Protein AF-A0A4Q5W8N5-F1 (afdb_monomer_lite)

Radius of gyration: 16.88 Å; chains: 1; bounding box: 37×49×41 Å

Foldseek 3Di:
DKAKEWDAAPQAIKMWMADPQFTPDIGDGDNDSVVRVVVCCVVPPPYYYDDDDPLVVVVVVQVRCLLQLDDGDCVVHRDDCVPPPPVVVVVVVVPPDPPLPDDDPVLARDWDPDPPIVNVSVSNCVSNVHPRPDDQPPDHDDD

Secondary structure (DSSP, 8-state):
--EEEEEEETTEEEEEEEETTEEEEEEEEESSHHHHHHHHHHHSTTPEE-PPPHHHHHHHHHHHHHHTT-----TT--B-GGGS-HHHHHHHHH--S-GGG---TTSS-----STTHHHHHHHHHHHTT--------SS----

Sequence (143 aa):
MSQYHVFETAIGWAGVAWTEKGLIGAYLPESDPEIVRTAFAQKFPGAAEATPPPAIAKVVAQIVALMHGEKVDMSDAPLDWGRVPEFNAKVYEITLVPCHRVTAANGKLGGFTARGGAQTKLKLLAIEGAQAAAQTDLFGDSL

pLDDT: mean 81.07, std 15.99, range [34.66, 98.25]

Structure (mmCIF, N/CA/C/O backbone):
data_AF-A0A4Q5W8N5-F1
#
_entry.id   AF-A0A4Q5W8N5-F1
#
loop_
_atom_site.group_PDB
_atom_site.id
_atom_site.type_symbol
_atom_site.label_atom_id
_atom_site.label_alt_id
_atom_site.label_comp_id
_atom_site.label_asym_id
_atom_site.label_entity_id
_atom_site.label_seq_id
_atom_site.pdbx_PDB_ins_code
_atom_site.Cartn_x
_atom_site.Cartn_y
_atom_site.Cartn_z
_atom_site.occupancy
_atom_site.B_iso_or_equiv
_atom_site.auth_seq_id
_atom_site.auth_comp_id
_atom_site.auth_asym_id
_atom_site.auth_atom_id
_atom_site.pdbx_PDB_model_num
ATOM 1 N N . MET A 1 1 ? 12.037 -7.415 -11.808 1.00 82.25 1 MET A N 1
ATOM 2 C CA . MET A 1 1 ? 11.514 -6.092 -12.237 1.00 82.25 1 MET A CA 1
ATOM 3 C C . MET A 1 1 ? 10.362 -5.704 -11.321 1.00 82.25 1 MET A C 1
ATOM 5 O O . MET A 1 1 ? 9.751 -6.606 -10.759 1.00 82.25 1 MET A O 1
ATOM 9 N N . SER A 1 2 ? 10.095 -4.413 -11.113 1.00 92.94 2 SER A N 1
ATOM 10 C CA . SER A 1 2 ? 8.932 -3.962 -10.331 1.00 92.94 2 SER A CA 1
ATOM 11 C C . SER A 1 2 ? 7.767 -3.579 -11.237 1.00 92.94 2 SER A C 1
ATOM 13 O O . SER A 1 2 ? 7.974 -3.144 -12.366 1.00 92.94 2 SER A O 1
ATOM 15 N N . GLN A 1 3 ? 6.552 -3.725 -10.731 1.00 97.19 3 GLN A N 1
ATOM 16 C CA . GLN A 1 3 ? 5.313 -3.335 -11.399 1.00 97.19 3 GLN A CA 1
ATOM 17 C C . GLN A 1 3 ? 4.439 -2.552 -10.422 1.00 97.19 3 GLN A C 1
ATOM 19 O O . GLN A 1 3 ? 4.664 -2.612 -9.210 1.00 97.19 3 GLN A O 1
ATOM 24 N N . TYR A 1 4 ? 3.467 -1.808 -10.941 1.00 97.81 4 TYR A N 1
ATOM 25 C CA . TYR A 1 4 ? 2.486 -1.106 -10.122 1.00 97.81 4 TYR A CA 1
ATOM 26 C C . TYR A 1 4 ? 1.084 -1.169 -10.726 1.00 97.81 4 TYR A C 1
ATOM 28 O O . TYR A 1 4 ? 0.902 -1.505 -11.894 1.00 97.81 4 TYR A O 1
ATOM 36 N N . HIS A 1 5 ? 0.089 -0.847 -9.908 1.00 98.25 5 HIS A N 1
ATOM 37 C CA . HIS A 1 5 ? -1.305 -0.762 -10.312 1.00 98.25 5 HIS A CA 1
ATOM 38 C C . HIS A 1 5 ? -1.965 0.421 -9.611 1.00 98.25 5 HIS A C 1
ATOM 40 O O . HIS A 1 5 ? -1.821 0.567 -8.393 1.00 98.25 5 HIS A O 1
ATOM 46 N N . VAL A 1 6 ? -2.670 1.250 -10.380 1.00 98.06 6 VAL A N 1
ATOM 47 C CA . VAL A 1 6 ? -3.461 2.383 -9.886 1.00 98.06 6 VAL A CA 1
ATOM 48 C C . VAL A 1 6 ? -4.934 1.993 -9.910 1.00 98.06 6 VAL A C 1
ATOM 50 O O . VAL A 1 6 ? -5.407 1.429 -10.893 1.00 98.06 6 VAL A O 1
ATOM 53 N N . PHE A 1 7 ? -5.653 2.274 -8.828 1.00 97.75 7 PHE A N 1
ATOM 54 C CA . PHE A 1 7 ? -7.047 1.870 -8.651 1.00 97.75 7 PHE A CA 1
ATOM 55 C C . PHE A 1 7 ? -7.833 2.913 -7.856 1.00 97.75 7 PHE A C 1
ATOM 57 O O . PHE A 1 7 ? -7.269 3.703 -7.097 1.00 97.75 7 PHE A O 1
ATOM 64 N N . GLU A 1 8 ? -9.148 2.917 -8.040 1.00 96.94 8 GLU A N 1
ATOM 65 C CA . GLU A 1 8 ? -10.056 3.834 -7.356 1.00 96.94 8 GLU A CA 1
ATOM 66 C C . GLU A 1 8 ? -10.441 3.308 -5.963 1.00 96.94 8 GLU A C 1
ATOM 68 O O . GLU A 1 8 ? -10.542 2.103 -5.731 1.00 96.94 8 GLU A O 1
ATOM 73 N N . THR A 1 9 ? -10.650 4.228 -5.023 1.00 93.81 9 THR A N 1
ATOM 74 C CA . THR A 1 9 ? -11.124 3.976 -3.656 1.00 93.81 9 THR A CA 1
ATOM 75 C C . THR A 1 9 ? -12.201 4.998 -3.285 1.00 93.81 9 THR A C 1
ATOM 77 O O . THR A 1 9 ? -12.359 6.012 -3.965 1.00 93.81 9 THR A O 1
ATOM 80 N N . ALA A 1 10 ? -12.878 4.803 -2.148 1.00 90.19 10 ALA A N 1
ATOM 81 C CA . ALA A 1 10 ? -13.897 5.723 -1.631 1.00 90.19 10 ALA A CA 1
ATOM 82 C C . ALA A 1 10 ? -13.440 7.189 -1.472 1.00 90.19 10 ALA A C 1
ATOM 84 O O . ALA A 1 10 ? -14.273 8.092 -1.422 1.00 90.19 10 ALA A O 1
ATOM 85 N N . ILE A 1 11 ? -12.130 7.429 -1.350 1.00 87.38 11 ILE A N 1
ATOM 86 C CA . ILE A 1 11 ? -11.558 8.757 -1.091 1.00 87.38 11 ILE A CA 1
ATOM 87 C C . ILE A 1 11 ? -10.561 9.222 -2.165 1.00 87.38 11 ILE A C 1
ATOM 89 O O . ILE A 1 11 ? -9.808 10.167 -1.920 1.00 87.38 11 ILE A O 1
ATOM 93 N N . GLY A 1 12 ? -10.556 8.585 -3.341 1.00 93.00 12 GLY A N 1
ATOM 94 C CA . GLY A 1 12 ? -9.705 8.946 -4.481 1.00 93.00 12 GLY A CA 1
ATOM 95 C C . GLY A 1 12 ? -8.896 7.775 -5.040 1.00 93.00 12 GLY A C 1
ATOM 96 O O . GLY A 1 12 ? -9.157 6.612 -4.736 1.00 93.00 12 GLY A O 1
ATOM 97 N N . TRP A 1 13 ? -7.888 8.084 -5.846 1.00 96.69 13 TRP A N 1
ATOM 98 C CA . TRP A 1 13 ? -7.058 7.122 -6.569 1.00 96.69 13 TRP A CA 1
ATOM 99 C C . TRP A 1 13 ? -5.830 6.725 -5.765 1.00 96.69 13 TRP A C 1
ATOM 101 O O . TRP A 1 13 ? -4.984 7.565 -5.472 1.00 96.69 13 TRP A O 1
ATOM 111 N N . ALA A 1 14 ? -5.720 5.446 -5.430 1.00 96.06 14 ALA A N 1
ATOM 112 C CA . ALA A 1 14 ? -4.571 4.866 -4.748 1.00 96.06 14 ALA A CA 1
ATOM 113 C C . ALA A 1 14 ? -3.731 4.035 -5.722 1.00 96.06 14 ALA A C 1
ATOM 115 O O . ALA A 1 14 ? -4.087 3.828 -6.883 1.00 96.06 14 ALA A O 1
ATOM 116 N N . GLY A 1 15 ? -2.613 3.503 -5.238 1.00 97.00 15 GLY A N 1
ATOM 117 C CA . GLY A 1 15 ? -1.921 2.459 -5.977 1.00 97.00 15 GLY A CA 1
ATOM 118 C C . GLY A 1 15 ? -1.008 1.609 -5.117 1.00 97.00 15 GLY A C 1
ATOM 119 O O . GLY A 1 15 ? -0.677 1.957 -3.983 1.00 97.00 15 GLY A O 1
ATOM 120 N N . VAL A 1 16 ? -0.586 0.481 -5.673 1.00 97.38 16 VAL A N 1
ATOM 121 C CA . VAL A 1 16 ? 0.377 -0.438 -5.055 1.00 97.38 16 VAL A CA 1
ATOM 122 C C . VAL A 1 16 ? 1.475 -0.793 -6.045 1.00 97.38 16 VAL A C 1
ATOM 124 O O . VAL A 1 16 ? 1.221 -0.886 -7.242 1.00 97.38 16 VAL A O 1
ATOM 127 N N . ALA A 1 17 ? 2.685 -1.018 -5.540 1.00 96.25 17 ALA A N 1
ATOM 128 C CA . ALA A 1 17 ? 3.815 -1.530 -6.305 1.00 96.25 17 ALA A CA 1
ATOM 129 C C . ALA A 1 17 ? 4.347 -2.825 -5.694 1.00 96.25 17 ALA A C 1
ATOM 131 O O . ALA A 1 17 ? 4.405 -2.972 -4.469 1.00 96.25 17 ALA A O 1
ATOM 132 N N . TRP A 1 18 ? 4.783 -3.743 -6.552 1.00 96.25 18 TRP A N 1
ATOM 133 C CA . TRP A 1 18 ? 5.293 -5.056 -6.168 1.00 96.25 18 TRP A CA 1
ATOM 134 C C . TRP A 1 18 ? 6.504 -5.483 -7.005 1.00 96.25 18 TRP A C 1
ATOM 136 O O . TRP A 1 18 ? 6.795 -4.938 -8.073 1.00 96.25 18 TRP A O 1
ATOM 146 N N . THR A 1 19 ? 7.214 -6.481 -6.492 1.00 94.12 19 THR A N 1
ATOM 147 C CA . THR A 1 19 ? 8.157 -7.338 -7.218 1.00 94.12 19 THR A CA 1
ATOM 148 C C . THR A 1 19 ? 7.604 -8.764 -7.240 1.00 94.12 19 THR A C 1
ATOM 150 O O . THR A 1 19 ? 6.530 -9.040 -6.708 1.00 94.12 19 THR A O 1
ATOM 153 N N . GLU A 1 20 ? 8.360 -9.706 -7.799 1.00 92.06 20 GLU A N 1
ATOM 154 C CA . GLU A 1 20 ? 8.051 -11.140 -7.712 1.00 92.06 20 GLU A CA 1
ATOM 155 C C . GLU A 1 20 ? 7.967 -11.661 -6.265 1.00 92.06 20 GLU A C 1
ATOM 157 O O . GLU A 1 20 ? 7.330 -12.682 -6.024 1.00 92.06 20 GLU A O 1
ATOM 162 N N . LYS A 1 21 ? 8.584 -10.966 -5.297 1.00 90.19 21 LYS A N 1
ATOM 163 C CA . LYS A 1 21 ? 8.604 -11.368 -3.883 1.00 90.19 21 LYS A CA 1
ATOM 164 C C . LYS A 1 21 ? 7.439 -10.802 -3.066 1.00 90.19 21 LYS A C 1
ATOM 166 O O . LYS A 1 21 ? 7.165 -11.324 -1.992 1.00 90.19 21 LYS A O 1
ATOM 171 N N . GLY A 1 22 ? 6.767 -9.753 -3.546 1.00 92.88 22 GLY A N 1
ATOM 172 C CA . GLY A 1 22 ? 5.671 -9.104 -2.823 1.00 92.88 22 GLY A CA 1
ATOM 173 C C . GLY A 1 22 ? 5.625 -7.588 -2.994 1.00 92.88 22 GLY A C 1
ATOM 174 O O . GLY A 1 22 ? 6.314 -7.005 -3.833 1.00 92.88 22 GLY A O 1
ATOM 175 N N . LEU A 1 23 ? 4.781 -6.944 -2.190 1.00 93.38 23 LEU A N 1
ATOM 176 C CA . LEU A 1 23 ? 4.613 -5.497 -2.126 1.00 93.38 23 LEU A CA 1
ATOM 177 C C . LEU A 1 23 ? 5.898 -4.812 -1.673 1.00 93.38 23 LEU A C 1
ATOM 179 O O . LEU A 1 23 ? 6.516 -5.186 -0.681 1.00 93.38 23 LEU A O 1
ATOM 183 N N . ILE A 1 24 ? 6.234 -3.740 -2.376 1.00 91.69 24 ILE A N 1
ATOM 184 C CA . ILE A 1 24 ? 7.350 -2.841 -2.057 1.00 91.69 24 ILE A CA 1
ATOM 185 C C . ILE A 1 24 ? 6.872 -1.422 -1.743 1.00 91.69 24 ILE A C 1
ATOM 187 O O . ILE A 1 24 ? 7.665 -0.566 -1.349 1.00 91.69 24 ILE A O 1
ATOM 191 N N . GLY A 1 25 ? 5.583 -1.141 -1.937 1.00 89.06 25 GLY A N 1
ATOM 192 C CA . GLY A 1 25 ? 5.000 0.136 -1.569 1.00 89.06 25 GLY A CA 1
ATOM 193 C C . GLY A 1 25 ? 3.516 0.234 -1.878 1.00 89.06 25 GLY A C 1
ATOM 194 O O . GLY A 1 25 ? 3.002 -0.421 -2.780 1.00 89.06 25 GLY A O 1
ATOM 195 N N . ALA A 1 26 ? 2.857 1.119 -1.142 1.00 92.38 26 ALA A N 1
ATOM 196 C CA . ALA A 1 26 ? 1.529 1.624 -1.441 1.00 92.38 26 ALA A CA 1
ATOM 197 C C . ALA A 1 26 ? 1.593 3.150 -1.574 1.00 92.38 26 ALA A C 1
ATOM 199 O O . ALA A 1 26 ? 2.518 3.796 -1.064 1.00 92.38 26 ALA A O 1
ATOM 200 N N . TYR A 1 27 ? 0.615 3.710 -2.270 1.00 91.88 27 TYR A N 1
ATOM 201 C CA . TYR A 1 27 ? 0.436 5.137 -2.456 1.00 91.88 27 TYR A CA 1
ATOM 202 C C . TYR A 1 27 ? -0.964 5.535 -2.003 1.00 91.88 27 TYR A C 1
ATOM 204 O O . TYR A 1 27 ? -1.938 4.856 -2.336 1.00 91.88 27 TYR A O 1
ATOM 212 N N . LEU A 1 28 ? -1.044 6.601 -1.205 1.00 88.56 28 LEU A N 1
ATOM 213 C CA . LEU A 1 28 ? -2.305 7.063 -0.634 1.00 88.56 28 LEU A CA 1
ATOM 214 C C . LEU A 1 28 ? -3.221 7.662 -1.711 1.00 88.56 28 LEU A C 1
ATOM 216 O O . LEU A 1 28 ? -2.713 8.169 -2.710 1.00 88.56 28 LEU A O 1
ATOM 220 N N . PRO A 1 29 ? -4.548 7.632 -1.491 1.00 90.81 29 PRO A N 1
ATOM 221 C CA . PRO A 1 29 ? -5.519 8.227 -2.395 1.00 90.81 29 PRO A CA 1
ATOM 222 C C . PRO A 1 29 ? -5.235 9.697 -2.733 1.00 90.81 29 PRO A C 1
ATOM 224 O O . PRO A 1 29 ? -5.091 10.529 -1.837 1.00 90.81 29 PRO A O 1
ATOM 227 N N . GLU A 1 30 ? -5.216 10.015 -4.025 1.00 92.19 30 GLU A N 1
ATOM 228 C CA . GLU A 1 30 ? -5.160 11.372 -4.577 1.00 92.19 30 GLU A CA 1
ATOM 229 C C . GLU A 1 30 ? -6.417 11.662 -5.408 1.00 92.19 30 GLU A C 1
ATOM 231 O O . GLU A 1 30 ? -7.129 10.756 -5.838 1.00 92.19 30 GLU A O 1
ATOM 236 N N . SER A 1 31 ? -6.699 12.936 -5.678 1.00 90.75 31 SER A N 1
ATOM 237 C CA . SER A 1 31 ? -7.848 13.321 -6.512 1.00 90.75 31 SER A CA 1
ATOM 238 C C . SER A 1 31 ? -7.690 12.953 -7.991 1.00 90.75 31 SER A C 1
ATOM 240 O O . SER A 1 31 ? -8.685 12.894 -8.706 1.00 90.75 31 SER A O 1
ATOM 242 N N . ASP A 1 32 ? -6.456 12.736 -8.451 1.00 93.25 32 ASP A N 1
ATOM 243 C CA . ASP A 1 32 ? -6.109 12.485 -9.851 1.00 93.25 32 ASP A CA 1
ATOM 244 C C . ASP A 1 32 ? -5.160 11.272 -9.945 1.00 93.25 32 ASP A C 1
ATOM 246 O O . ASP A 1 32 ? -4.110 11.268 -9.285 1.00 93.25 32 ASP A O 1
ATOM 250 N N . PRO A 1 33 ? -5.492 10.239 -10.743 1.00 96.00 33 PRO A N 1
ATOM 251 C CA . PRO A 1 33 ? -4.658 9.050 -10.874 1.00 96.00 33 PRO A CA 1
ATOM 252 C C . PRO A 1 33 ? -3.292 9.324 -11.523 1.00 96.00 33 PRO A C 1
ATOM 254 O O . PRO A 1 33 ? -2.345 8.576 -11.270 1.00 96.00 33 PRO A O 1
ATOM 257 N N . GLU A 1 34 ? -3.126 10.404 -12.291 1.00 96.50 34 GLU A N 1
ATOM 258 C CA . GLU A 1 34 ? -1.827 10.770 -12.874 1.00 96.50 34 GLU A CA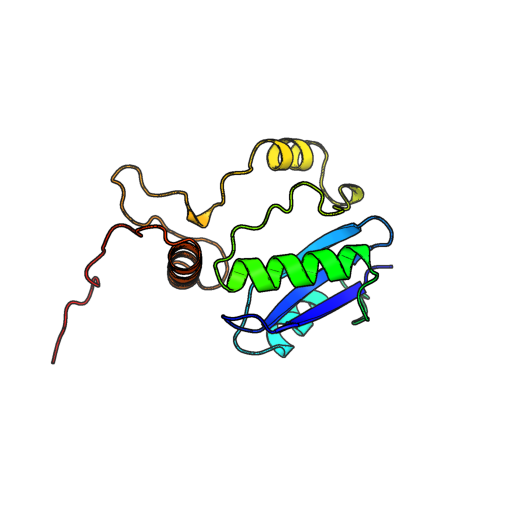 1
ATOM 259 C C . GLU A 1 34 ? -0.811 11.206 -11.815 1.00 96.50 34 GLU A C 1
ATOM 261 O O . GLU A 1 34 ? 0.396 10.980 -11.967 1.00 96.50 34 GLU A O 1
ATOM 266 N N . ILE A 1 35 ? -1.280 11.753 -10.688 1.00 94.69 35 ILE A N 1
ATOM 267 C CA . ILE A 1 35 ? -0.420 12.062 -9.538 1.00 94.69 35 ILE A CA 1
ATOM 268 C C . ILE A 1 35 ? 0.188 10.767 -8.991 1.00 94.69 35 ILE A C 1
ATOM 270 O O . ILE A 1 35 ? 1.384 10.714 -8.688 1.00 94.69 35 ILE A O 1
ATOM 274 N N . VAL A 1 36 ? -0.624 9.713 -8.909 1.00 94.75 36 VAL A N 1
ATOM 275 C CA . VAL A 1 36 ? -0.211 8.393 -8.431 1.00 94.75 36 VAL A CA 1
ATOM 276 C C . VAL A 1 36 ? 0.796 7.768 -9.398 1.00 94.75 36 VAL A C 1
ATOM 278 O O . VAL A 1 36 ? 1.873 7.347 -8.969 1.00 94.75 36 VAL A O 1
ATOM 281 N N . ARG A 1 37 ? 0.502 7.772 -10.707 1.00 95.69 37 ARG A N 1
ATOM 282 C CA . ARG A 1 37 ? 1.419 7.263 -11.748 1.00 95.69 37 ARG A CA 1
ATOM 283 C C . ARG A 1 37 ? 2.764 7.973 -11.723 1.00 95.69 37 ARG A C 1
ATOM 285 O O . ARG A 1 37 ? 3.808 7.321 -11.688 1.00 95.69 37 ARG A O 1
ATOM 292 N N . THR A 1 38 ? 2.743 9.303 -11.666 1.00 93.94 38 THR A N 1
ATOM 293 C CA . THR A 1 38 ? 3.954 10.129 -11.590 1.00 93.94 38 THR A CA 1
ATOM 294 C C . THR A 1 38 ? 4.784 9.773 -10.358 1.00 93.94 38 THR A C 1
ATOM 296 O O . THR A 1 38 ? 6.000 9.601 -10.455 1.00 93.94 38 THR A O 1
ATOM 299 N N . ALA A 1 39 ? 4.141 9.599 -9.201 1.00 91.38 39 ALA A N 1
ATOM 300 C CA . ALA A 1 39 ? 4.836 9.228 -7.978 1.00 91.38 39 ALA A CA 1
ATOM 301 C C . ALA A 1 39 ? 5.471 7.829 -8.059 1.00 91.38 39 ALA A C 1
ATOM 303 O O . ALA A 1 39 ? 6.600 7.647 -7.594 1.00 91.38 39 ALA A O 1
ATOM 304 N N . PHE A 1 40 ? 4.799 6.848 -8.673 1.00 93.25 40 PHE A N 1
ATOM 305 C CA . PHE A 1 40 ? 5.382 5.520 -8.897 1.00 93.25 40 PHE A CA 1
ATOM 306 C C . PHE A 1 40 ? 6.555 5.563 -9.876 1.00 93.25 40 PHE A C 1
ATOM 308 O O . PHE A 1 40 ? 7.587 4.960 -9.585 1.00 93.25 40 PHE A O 1
ATOM 315 N N . ALA A 1 41 ? 6.451 6.321 -10.970 1.00 90.62 41 ALA A N 1
ATOM 316 C CA . ALA A 1 41 ? 7.546 6.496 -11.924 1.00 90.62 41 ALA A CA 1
ATOM 317 C C . ALA A 1 41 ? 8.792 7.125 -11.271 1.00 90.62 41 ALA A C 1
ATOM 319 O O . ALA A 1 41 ? 9.915 6.695 -11.535 1.00 90.62 41 ALA A O 1
ATOM 320 N N . GLN A 1 42 ? 8.600 8.101 -10.377 1.00 89.75 42 GLN A N 1
ATOM 321 C CA . GLN A 1 42 ? 9.687 8.735 -9.624 1.00 89.75 42 GLN A CA 1
ATOM 322 C C . GLN A 1 42 ? 10.295 7.801 -8.567 1.00 89.75 42 GLN A C 1
ATOM 324 O O . GLN A 1 42 ? 11.515 7.720 -8.436 1.00 89.75 42 GLN A O 1
ATOM 329 N N . LYS A 1 43 ? 9.456 7.101 -7.794 1.00 88.00 43 LYS A N 1
ATOM 330 C CA . LYS A 1 43 ? 9.894 6.278 -6.653 1.00 88.00 43 LYS A CA 1
ATOM 331 C C . LYS A 1 43 ? 10.443 4.913 -7.074 1.00 88.00 43 LYS A C 1
ATOM 333 O O . LYS A 1 43 ? 11.293 4.351 -6.382 1.00 88.00 43 LYS A O 1
ATOM 338 N N . PHE A 1 44 ? 9.978 4.385 -8.203 1.00 89.25 44 PHE A N 1
ATOM 339 C CA . PHE A 1 44 ? 10.393 3.099 -8.753 1.00 89.25 44 PHE A CA 1
ATOM 340 C C . PHE A 1 44 ? 10.711 3.230 -10.251 1.00 89.25 44 PHE A C 1
ATOM 342 O O . PHE A 1 44 ? 9.930 2.781 -11.093 1.00 89.25 44 PHE A O 1
ATOM 349 N N . PRO A 1 45 ? 11.868 3.822 -10.603 1.00 88.69 45 PRO A N 1
ATOM 350 C CA . PRO A 1 45 ? 12.278 3.967 -11.995 1.00 88.69 45 PRO A CA 1
ATOM 351 C C . PRO A 1 45 ? 12.270 2.623 -12.736 1.00 88.69 45 PRO A C 1
ATOM 353 O O . PRO A 1 45 ? 12.822 1.634 -12.252 1.00 88.69 45 PRO A O 1
ATOM 356 N N . GLY A 1 46 ? 11.629 2.586 -13.906 1.00 88.88 46 GLY A N 1
ATOM 357 C CA . GLY A 1 46 ? 11.490 1.375 -14.723 1.00 88.88 46 GLY A CA 1
ATOM 358 C C . GLY A 1 46 ? 10.368 0.422 -14.293 1.00 88.88 46 GLY A C 1
ATOM 359 O O . GLY A 1 46 ? 10.229 -0.642 -14.893 1.00 88.88 46 GLY A O 1
ATOM 360 N N . ALA A 1 47 ? 9.565 0.772 -13.282 1.00 92.69 47 ALA A N 1
ATOM 361 C CA . ALA A 1 47 ? 8.346 0.032 -12.986 1.00 92.69 47 ALA A CA 1
ATOM 362 C C . ALA A 1 47 ? 7.282 0.266 -14.068 1.00 92.69 47 ALA A C 1
ATOM 364 O O . ALA A 1 47 ? 7.060 1.402 -14.486 1.00 92.69 47 ALA A O 1
ATOM 365 N N . ALA A 1 48 ? 6.608 -0.803 -14.491 1.00 95.06 48 ALA A N 1
ATOM 366 C CA . ALA A 1 48 ? 5.519 -0.735 -15.465 1.00 95.06 48 ALA A CA 1
ATOM 367 C C . ALA A 1 48 ? 4.154 -0.872 -14.779 1.00 95.06 48 ALA A C 1
ATOM 369 O O . ALA A 1 48 ? 4.014 -1.648 -13.830 1.00 95.06 48 ALA A O 1
ATOM 370 N N . GLU A 1 49 ? 3.150 -0.149 -15.280 1.00 96.88 49 GLU A N 1
ATOM 371 C CA . GLU A 1 49 ? 1.761 -0.383 -14.883 1.00 96.88 49 GLU A CA 1
ATOM 372 C C . GLU A 1 49 ? 1.312 -1.741 -15.434 1.00 96.88 49 GLU A C 1
ATOM 374 O O . GLU A 1 49 ? 1.533 -2.048 -16.608 1.00 96.88 49 GLU A O 1
ATOM 379 N N . ALA A 1 50 ? 0.728 -2.580 -14.583 1.00 97.25 50 ALA A N 1
ATOM 380 C CA . ALA A 1 50 ? 0.318 -3.930 -14.945 1.00 97.25 50 ALA A CA 1
ATOM 381 C C . ALA A 1 50 ? -0.920 -4.373 -14.157 1.00 97.25 50 ALA A C 1
ATOM 383 O O . ALA A 1 50 ? -1.294 -3.783 -13.141 1.00 97.25 50 ALA A O 1
ATOM 384 N N . THR A 1 51 ? -1.554 -5.450 -14.620 1.00 97.25 51 THR A N 1
ATOM 385 C CA . THR A 1 51 ? -2.598 -6.137 -13.855 1.00 97.25 51 THR A CA 1
ATOM 386 C C . THR A 1 51 ? -1.963 -6.870 -12.668 1.00 97.25 51 THR A C 1
ATOM 388 O O . THR A 1 51 ? -1.007 -7.626 -12.871 1.00 97.25 51 THR A O 1
ATOM 391 N N . PRO A 1 52 ? -2.468 -6.682 -11.436 1.00 97.12 52 PRO A N 1
ATOM 392 C CA . PRO A 1 52 ? -1.886 -7.314 -10.264 1.00 97.12 52 PRO A CA 1
ATOM 393 C C . PRO A 1 52 ? -2.103 -8.838 -10.285 1.00 97.12 52 PRO A C 1
ATOM 395 O O . PRO A 1 52 ? -3.202 -9.298 -10.609 1.00 97.12 52 PRO A O 1
ATOM 398 N N . PRO A 1 53 ? -1.099 -9.646 -9.896 1.00 97.00 53 PRO A N 1
ATOM 399 C CA . PRO A 1 53 ? -1.286 -11.083 -9.705 1.00 97.00 53 PRO A CA 1
ATOM 400 C C . PRO A 1 53 ? -2.243 -11.360 -8.528 1.00 97.00 53 PRO A C 1
ATOM 402 O O . PRO A 1 53 ? -2.423 -10.485 -7.677 1.00 97.00 53 PRO A O 1
ATOM 405 N N . PRO A 1 54 ? -2.818 -12.575 -8.404 1.00 96.69 54 PRO A N 1
ATOM 406 C CA . PRO A 1 54 ? -3.904 -12.858 -7.456 1.00 96.69 54 PRO A CA 1
ATOM 407 C C . PRO A 1 54 ? -3.635 -12.435 -6.004 1.00 96.69 54 PRO A C 1
ATOM 409 O O . PRO A 1 54 ? -4.511 -11.871 -5.350 1.00 96.69 54 PRO A O 1
ATOM 412 N N . ALA A 1 55 ? -2.411 -12.643 -5.508 1.00 95.25 55 ALA A N 1
ATOM 413 C CA . ALA A 1 55 ? -2.032 -12.249 -4.152 1.00 95.25 55 ALA A CA 1
ATOM 414 C C . ALA A 1 55 ? -2.054 -10.721 -3.947 1.00 95.25 55 ALA A C 1
ATOM 416 O O . ALA A 1 55 ? -2.494 -10.244 -2.906 1.00 95.25 55 ALA A O 1
ATOM 417 N N . ILE A 1 56 ? -1.636 -9.949 -4.954 1.00 97.00 56 ILE A N 1
ATOM 418 C CA . ILE A 1 56 ? -1.653 -8.481 -4.915 1.00 97.00 56 ILE A CA 1
ATOM 419 C C . ILE A 1 56 ? -3.068 -7.953 -5.165 1.00 97.00 56 ILE A C 1
ATOM 421 O O . ILE A 1 56 ? -3.490 -7.009 -4.505 1.00 97.00 56 ILE A O 1
ATOM 425 N N . ALA A 1 57 ? -3.835 -8.592 -6.051 1.00 97.44 57 ALA A N 1
ATOM 426 C CA . ALA A 1 57 ? -5.234 -8.249 -6.290 1.00 97.44 57 ALA A CA 1
ATOM 427 C C . ALA A 1 57 ? -6.078 -8.385 -5.008 1.00 97.44 57 ALA A C 1
ATOM 429 O O . ALA A 1 57 ? -6.909 -7.523 -4.726 1.00 97.44 57 ALA A O 1
ATOM 430 N N . LYS A 1 58 ? -5.807 -9.409 -4.182 1.00 96.81 58 LYS A N 1
ATOM 431 C CA . LYS A 1 58 ? -6.409 -9.547 -2.846 1.00 96.81 58 LYS A CA 1
ATOM 432 C C . LYS A 1 58 ? -6.101 -8.335 -1.961 1.00 96.81 58 LYS A C 1
ATOM 434 O O . LYS A 1 58 ? -7.017 -7.800 -1.345 1.00 96.81 58 LYS A O 1
ATOM 439 N N . VAL A 1 59 ? -4.848 -7.875 -1.930 1.00 96.38 59 VAL A N 1
ATOM 440 C CA . VAL A 1 59 ? -4.456 -6.684 -1.154 1.00 96.38 59 VAL A CA 1
ATOM 441 C C . VAL A 1 59 ? -5.161 -5.431 -1.674 1.00 96.38 59 VAL A C 1
ATOM 443 O O . VAL A 1 59 ? -5.665 -4.651 -0.876 1.00 96.38 59 VAL A O 1
ATOM 446 N N . VAL A 1 60 ? -5.261 -5.248 -2.993 1.00 97.12 60 VAL A N 1
ATOM 447 C CA . VAL A 1 60 ? -6.009 -4.123 -3.581 1.00 97.12 60 VAL A CA 1
ATOM 448 C C . VAL A 1 60 ? -7.462 -4.130 -3.101 1.00 97.12 60 VAL A C 1
ATOM 450 O O . VAL A 1 60 ? -7.937 -3.117 -2.595 1.00 97.12 60 VAL A O 1
ATOM 453 N N . ALA A 1 61 ? -8.142 -5.277 -3.171 1.00 96.50 61 ALA A N 1
ATOM 454 C CA . ALA A 1 61 ? -9.515 -5.410 -2.682 1.00 96.50 61 ALA A CA 1
ATOM 455 C C . ALA A 1 61 ? -9.634 -5.101 -1.178 1.00 96.50 61 ALA A C 1
ATOM 457 O O . ALA A 1 61 ? -10.553 -4.401 -0.759 1.00 96.50 61 ALA A O 1
ATOM 458 N N . GLN A 1 62 ? -8.676 -5.565 -0.372 1.00 95.25 62 GLN A N 1
ATOM 459 C CA . GLN A 1 62 ? -8.605 -5.280 1.063 1.00 95.25 62 GLN A CA 1
ATOM 460 C C . GLN A 1 62 ? -8.397 -3.788 1.361 1.00 95.25 62 GLN A C 1
ATOM 462 O O . GLN A 1 62 ? -9.046 -3.256 2.257 1.00 95.25 62 GLN A O 1
ATOM 467 N N . ILE A 1 63 ? -7.545 -3.097 0.597 1.00 94.31 63 ILE A N 1
ATOM 468 C CA . ILE A 1 63 ? -7.341 -1.645 0.720 1.00 94.31 63 ILE A CA 1
ATOM 469 C C . ILE A 1 63 ? -8.625 -0.900 0.360 1.00 94.31 63 ILE A C 1
ATOM 471 O O . ILE A 1 63 ? -9.010 0.017 1.078 1.00 94.31 63 ILE A O 1
ATOM 475 N N . VAL A 1 64 ? -9.301 -1.285 -0.724 1.00 95.31 64 VAL A N 1
ATOM 476 C CA . VAL A 1 64 ? -10.571 -0.663 -1.124 1.00 95.31 64 VAL A CA 1
ATOM 477 C C . VAL A 1 64 ? -11.615 -0.818 -0.015 1.00 95.31 64 VAL A C 1
ATOM 479 O O . VAL A 1 64 ? -12.176 0.185 0.419 1.00 95.31 64 VAL A O 1
ATOM 482 N N . ALA A 1 65 ? -11.810 -2.033 0.505 1.00 92.88 65 ALA A N 1
ATOM 483 C CA . ALA A 1 65 ? -12.720 -2.301 1.622 1.00 92.88 65 ALA A CA 1
ATOM 484 C C . ALA A 1 65 ? -12.358 -1.481 2.876 1.00 92.88 65 ALA A C 1
ATOM 486 O O . ALA A 1 65 ? -13.219 -0.836 3.475 1.00 92.88 65 ALA A O 1
ATOM 487 N N . LEU A 1 66 ? -11.068 -1.413 3.226 1.00 90.12 66 LEU A N 1
ATOM 488 C CA . LEU A 1 66 ? -10.582 -0.590 4.335 1.00 90.12 66 LEU A CA 1
ATOM 489 C C . LEU A 1 66 ? -10.925 0.895 4.142 1.00 90.12 66 LEU A C 1
ATOM 491 O O . LEU A 1 66 ? -11.364 1.549 5.084 1.00 90.12 66 LEU A O 1
ATOM 495 N N . MET A 1 67 ? -10.769 1.433 2.929 1.00 89.12 67 MET A N 1
ATOM 496 C CA . MET A 1 67 ? -11.096 2.834 2.623 1.00 89.12 67 MET A CA 1
ATOM 497 C C . MET A 1 67 ? -12.604 3.119 2.658 1.00 89.12 67 MET A C 1
ATOM 499 O O . MET A 1 67 ? -12.997 4.271 2.830 1.00 89.12 67 MET A O 1
ATOM 503 N N . HIS A 1 68 ? -13.446 2.088 2.556 1.00 88.44 68 HIS A N 1
ATOM 504 C CA . HIS A 1 68 ? -14.886 2.168 2.816 1.00 88.44 68 HIS A CA 1
ATOM 505 C C . HIS A 1 68 ? -15.250 2.060 4.309 1.00 88.44 68 HIS A C 1
ATOM 507 O O . HIS A 1 68 ? -16.427 2.142 4.657 1.00 88.44 68 HIS A O 1
ATOM 513 N N . GLY A 1 69 ? -14.262 1.924 5.200 1.00 85.31 69 GLY A N 1
ATOM 514 C CA . GLY A 1 69 ? -14.460 1.819 6.648 1.00 85.31 69 GLY A CA 1
ATOM 515 C C . GLY A 1 69 ? -14.661 0.388 7.145 1.00 85.31 69 GLY A C 1
ATOM 516 O O . GLY A 1 69 ? -14.998 0.179 8.313 1.00 85.31 69 GLY A O 1
ATOM 517 N N . GLU A 1 70 ? -14.455 -0.616 6.291 1.00 89.75 70 GLU A N 1
ATOM 518 C CA . GLU A 1 70 ? -14.519 -2.009 6.718 1.00 89.75 70 GLU A CA 1
ATOM 519 C C . GLU A 1 70 ? -13.317 -2.374 7.598 1.00 89.75 70 GLU A C 1
ATOM 521 O O . GLU A 1 70 ? -12.187 -1.923 7.397 1.00 89.75 70 GLU A O 1
ATOM 526 N N . LYS A 1 71 ? -13.551 -3.243 8.586 1.00 86.06 71 LYS A N 1
ATOM 527 C CA . LYS A 1 71 ? -12.475 -3.801 9.410 1.00 86.06 71 LYS A CA 1
ATOM 528 C C . LYS A 1 71 ? -11.807 -4.936 8.649 1.00 86.06 71 LYS A C 1
ATOM 530 O O . LYS A 1 71 ? -12.345 -6.039 8.588 1.00 86.06 71 LYS A O 1
ATOM 535 N N . VAL A 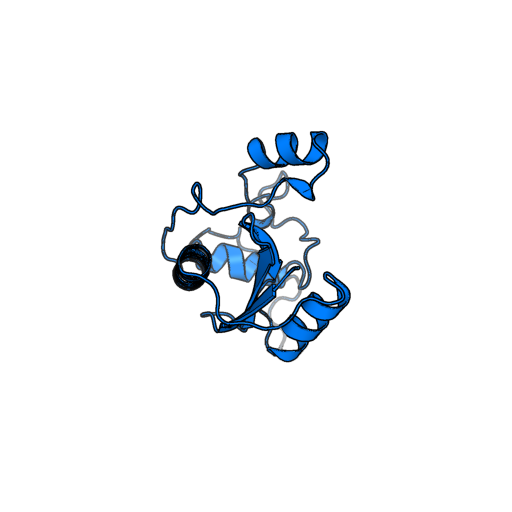1 72 ? -10.631 -4.661 8.102 1.00 88.00 72 VAL A N 1
ATOM 536 C CA . VAL A 1 72 ? -9.862 -5.620 7.309 1.00 88.00 72 VAL A CA 1
ATOM 537 C C . VAL A 1 72 ? -8.563 -5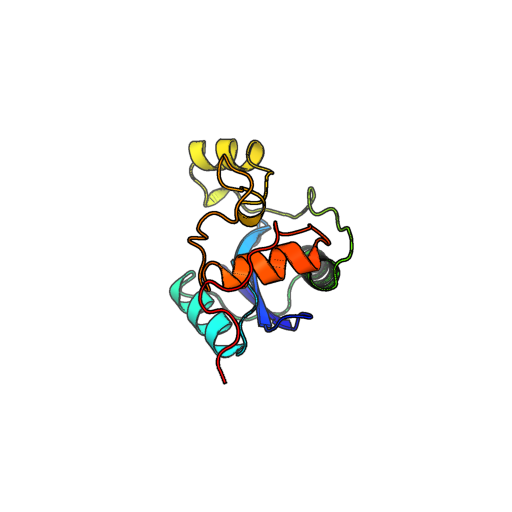.972 8.025 1.00 88.00 72 VAL A C 1
ATOM 539 O O . VAL A 1 72 ? -7.831 -5.085 8.461 1.00 88.00 72 VAL A O 1
ATOM 542 N N . ASP A 1 73 ? -8.269 -7.267 8.124 1.00 86.19 73 ASP A N 1
ATOM 543 C CA . ASP A 1 73 ? -6.954 -7.759 8.533 1.00 86.19 73 ASP A CA 1
ATOM 544 C C . ASP A 1 73 ? -6.066 -7.955 7.294 1.00 86.19 73 ASP A C 1
ATOM 546 O O . ASP A 1 73 ? -6.448 -8.619 6.325 1.00 86.19 73 ASP A O 1
ATOM 550 N N . MET A 1 74 ? -4.884 -7.342 7.323 1.00 87.12 74 MET A N 1
ATOM 551 C CA . MET A 1 74 ? -3.875 -7.391 6.262 1.00 87.12 74 MET A CA 1
ATOM 552 C C . MET A 1 74 ? -2.523 -7.909 6.776 1.00 87.12 74 MET A C 1
ATOM 554 O O . MET A 1 74 ? -1.505 -7.706 6.118 1.00 87.12 74 MET A O 1
ATOM 558 N N . SER A 1 75 ? -2.497 -8.572 7.937 1.00 84.38 75 SER A N 1
ATOM 559 C CA . SER A 1 75 ? -1.281 -9.149 8.530 1.00 84.38 75 SER A CA 1
ATOM 560 C C . SER A 1 75 ? -0.569 -10.152 7.609 1.00 84.38 75 SER A C 1
ATOM 562 O O . SER A 1 75 ? 0.658 -10.211 7.608 1.00 84.38 75 SER A O 1
ATOM 564 N N . ASP A 1 76 ? -1.319 -10.848 6.751 1.00 85.94 76 ASP A N 1
ATOM 565 C CA . ASP A 1 76 ? -0.799 -11.809 5.766 1.00 85.94 76 ASP A CA 1
ATOM 566 C C . ASP A 1 76 ? -0.436 -11.185 4.402 1.00 85.94 76 ASP A C 1
ATOM 568 O O . ASP A 1 76 ? -0.223 -11.905 3.418 1.00 85.94 76 ASP A O 1
ATOM 572 N N . ALA A 1 77 ? -0.424 -9.853 4.274 1.00 89.56 77 ALA A N 1
ATOM 573 C CA . ALA A 1 77 ? -0.070 -9.216 3.010 1.00 89.56 77 ALA A CA 1
ATOM 574 C C . ALA A 1 77 ? 1.374 -9.592 2.609 1.00 89.56 77 ALA A C 1
ATOM 576 O O . ALA A 1 77 ? 2.291 -9.467 3.423 1.00 89.56 77 ALA A O 1
ATOM 577 N N . PRO A 1 78 ? 1.621 -10.030 1.359 1.00 91.62 78 PRO A N 1
ATOM 578 C CA . PRO A 1 78 ? 2.959 -10.419 0.933 1.00 91.62 78 PRO A CA 1
ATOM 579 C C . PRO A 1 78 ? 3.837 -9.171 0.809 1.00 91.62 78 PRO A C 1
ATOM 581 O O . PRO A 1 78 ? 3.671 -8.398 -0.133 1.00 91.62 78 PRO A O 1
ATOM 584 N N . LEU A 1 79 ? 4.762 -8.967 1.747 1.00 90.06 79 LEU A N 1
ATOM 585 C CA . LEU A 1 79 ? 5.706 -7.845 1.753 1.00 90.06 79 LEU A CA 1
ATOM 586 C C . LEU A 1 79 ? 7.100 -8.305 1.300 1.00 90.06 79 LEU A C 1
ATOM 588 O O . LEU A 1 79 ? 7.630 -9.299 1.793 1.00 90.06 79 LEU A O 1
ATOM 592 N N . ASP A 1 80 ? 7.717 -7.564 0.378 1.00 89.31 80 ASP A N 1
ATOM 593 C CA . ASP A 1 80 ? 9.113 -7.772 -0.020 1.00 89.31 80 ASP A CA 1
ATOM 594 C C . ASP A 1 80 ? 10.047 -6.957 0.887 1.00 89.31 80 ASP A C 1
ATOM 596 O O . ASP A 1 80 ? 10.373 -5.792 0.634 1.00 89.31 80 ASP A O 1
ATOM 600 N N . TRP A 1 81 ? 10.506 -7.607 1.955 1.00 82.56 81 TRP A N 1
ATOM 601 C CA . TRP A 1 81 ? 11.442 -7.041 2.928 1.00 82.56 81 TRP A CA 1
ATOM 602 C C . TRP A 1 81 ? 12.857 -6.838 2.387 1.00 82.56 81 TRP A C 1
ATOM 604 O O . TRP A 1 81 ? 13.649 -6.135 3.008 1.00 82.56 81 TRP A O 1
ATOM 614 N N . GLY A 1 82 ? 13.190 -7.391 1.214 1.00 77.06 82 GLY A N 1
ATOM 615 C CA . GLY A 1 82 ? 14.540 -7.326 0.648 1.00 77.06 82 GLY A CA 1
ATOM 616 C C . GLY A 1 82 ? 15.015 -5.908 0.313 1.00 77.06 82 GLY A C 1
ATOM 617 O O . GLY A 1 82 ? 16.192 -5.707 0.023 1.00 77.06 82 GLY A O 1
ATOM 618 N N . ARG A 1 83 ? 14.112 -4.920 0.346 1.00 68.56 83 ARG A N 1
ATOM 619 C CA . ARG A 1 83 ? 14.400 -3.500 0.087 1.00 68.56 83 ARG A CA 1
ATOM 620 C C . ARG A 1 83 ? 14.436 -2.636 1.347 1.00 68.56 83 ARG A C 1
ATOM 622 O O . ARG A 1 83 ? 14.693 -1.437 1.246 1.00 68.56 83 ARG A O 1
ATOM 629 N N . VAL A 1 84 ? 14.173 -3.223 2.511 1.00 72.25 84 VAL A N 1
ATOM 630 C CA . VAL A 1 84 ? 14.162 -2.533 3.799 1.00 72.25 84 VAL A CA 1
ATOM 631 C C . VAL A 1 84 ? 15.410 -2.960 4.575 1.00 72.25 84 VAL A C 1
ATOM 633 O O . VAL A 1 84 ? 15.601 -4.157 4.778 1.00 72.25 84 VAL A O 1
ATOM 636 N N . PRO A 1 85 ? 16.277 -2.027 5.016 1.00 75.06 85 PRO A N 1
ATOM 637 C CA . PRO A 1 85 ? 17.394 -2.373 5.893 1.00 75.06 85 PRO A CA 1
ATOM 638 C C . PRO A 1 85 ? 16.908 -3.167 7.113 1.00 75.06 85 PRO A C 1
ATOM 640 O O . PRO A 1 85 ? 15.868 -2.832 7.676 1.00 75.06 85 PRO A O 1
ATOM 643 N N . GLU A 1 86 ? 17.655 -4.183 7.553 1.00 71.75 86 GLU A N 1
ATOM 644 C CA . GLU A 1 86 ? 17.202 -5.126 8.596 1.00 71.75 86 GLU A CA 1
ATOM 645 C C . GLU A 1 86 ? 16.725 -4.442 9.887 1.00 71.75 86 GLU A C 1
ATOM 647 O O . GLU A 1 86 ? 15.749 -4.871 10.501 1.00 71.75 86 GLU A O 1
ATOM 652 N N . PHE A 1 87 ? 17.385 -3.353 10.294 1.00 73.62 87 PHE A N 1
ATOM 653 C CA . PHE A 1 87 ? 16.962 -2.558 11.446 1.00 73.62 87 PHE A CA 1
ATOM 654 C C . PHE A 1 87 ? 15.554 -1.976 11.251 1.00 73.62 87 PHE A C 1
ATOM 656 O O . PHE A 1 87 ? 14.7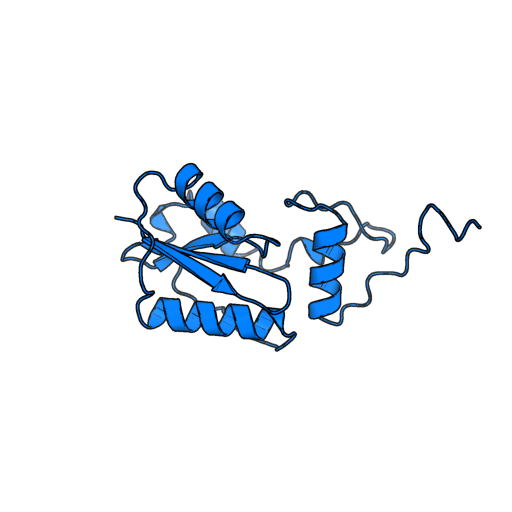06 -2.091 12.132 1.00 73.62 87 PHE A O 1
ATOM 663 N N . ASN A 1 88 ? 15.279 -1.403 10.079 1.00 71.38 88 ASN A N 1
ATOM 664 C CA . ASN A 1 88 ? 13.981 -0.821 9.754 1.00 71.38 88 ASN A CA 1
ATOM 665 C C . ASN A 1 88 ? 12.899 -1.904 9.657 1.00 71.38 88 ASN A C 1
ATOM 667 O O . ASN A 1 88 ? 11.780 -1.663 10.094 1.00 71.38 88 ASN A O 1
ATOM 671 N N . ALA A 1 89 ? 13.234 -3.091 9.140 1.00 68.88 89 ALA A N 1
ATOM 672 C CA . ALA A 1 89 ? 12.301 -4.213 9.061 1.00 68.88 89 ALA A CA 1
ATOM 673 C C . ALA A 1 89 ? 11.822 -4.630 10.463 1.00 68.88 89 ALA A C 1
ATOM 675 O O . ALA A 1 89 ? 10.620 -4.675 10.707 1.00 68.88 89 ALA A O 1
ATOM 676 N N . LYS A 1 90 ? 12.749 -4.780 11.422 1.00 66.75 90 LYS A N 1
ATOM 677 C CA . LYS A 1 90 ? 12.418 -5.059 12.833 1.00 66.75 90 LYS A CA 1
ATOM 678 C C . LYS A 1 90 ? 11.575 -3.954 13.471 1.00 66.75 90 LYS A C 1
ATOM 680 O O . LYS A 1 90 ? 10.661 -4.231 14.240 1.00 66.75 90 LYS A O 1
ATOM 685 N N . VAL A 1 91 ? 11.859 -2.688 13.154 1.00 74.12 91 VAL A N 1
ATOM 686 C CA . VAL A 1 91 ? 11.045 -1.559 13.633 1.00 74.12 91 VAL A CA 1
ATOM 687 C C . VAL A 1 91 ? 9.628 -1.619 13.054 1.00 74.12 91 VAL A C 1
ATOM 689 O O . VAL A 1 91 ? 8.676 -1.356 13.787 1.00 74.12 91 VAL A O 1
ATOM 692 N N . TYR A 1 92 ? 9.464 -1.984 11.780 1.00 70.88 92 TYR A N 1
ATOM 693 C CA . TYR A 1 92 ? 8.151 -2.119 11.143 1.00 70.88 92 TYR A CA 1
ATOM 694 C C . TYR A 1 92 ? 7.347 -3.315 11.662 1.00 70.88 92 TYR A C 1
ATOM 696 O O . TYR A 1 92 ? 6.137 -3.185 11.809 1.00 70.88 92 TYR A O 1
ATOM 704 N N . GLU A 1 93 ? 7.993 -4.424 12.025 1.00 63.50 93 GLU A N 1
ATOM 705 C CA . GLU A 1 93 ? 7.329 -5.549 12.705 1.00 63.50 93 GLU A CA 1
ATOM 706 C C . GLU A 1 93 ? 6.737 -5.140 14.065 1.00 63.50 93 GLU A C 1
ATOM 708 O O . GLU A 1 93 ? 5.658 -5.590 14.443 1.00 63.50 93 GLU A O 1
ATOM 713 N N . ILE A 1 94 ? 7.428 -4.261 14.799 1.00 63.00 94 ILE A N 1
ATOM 714 C CA . ILE A 1 94 ? 7.001 -3.796 16.127 1.00 63.00 94 ILE A CA 1
ATOM 715 C C . ILE A 1 94 ? 5.993 -2.636 16.019 1.00 63.00 94 ILE A C 1
ATOM 717 O O . ILE A 1 94 ? 5.092 -2.495 16.850 1.00 63.00 94 ILE A O 1
ATOM 721 N N . THR A 1 95 ? 6.124 -1.785 14.999 1.00 60.09 95 THR A N 1
ATOM 722 C CA . THR A 1 95 ? 5.307 -0.576 14.828 1.00 60.09 95 THR A CA 1
ATOM 723 C C . THR A 1 95 ? 4.056 -0.874 14.004 1.00 60.09 95 THR A C 1
ATOM 725 O O . THR A 1 95 ? 3.977 -0.543 12.825 1.00 60.09 95 THR A O 1
ATOM 728 N N . LEU A 1 96 ? 3.045 -1.456 14.650 1.00 62.59 96 LEU A N 1
ATOM 729 C CA . LEU A 1 96 ? 1.715 -1.671 14.055 1.00 62.59 96 LEU A CA 1
ATOM 730 C C . LEU A 1 96 ? 0.725 -0.531 14.342 1.00 62.59 96 LEU A C 1
ATOM 732 O O . LEU A 1 96 ? -0.408 -0.559 13.866 1.00 62.59 96 LEU A O 1
ATOM 736 N N . VAL A 1 97 ? 1.119 0.474 15.133 1.00 62.25 97 VAL A N 1
ATOM 737 C CA . VAL A 1 97 ? 0.257 1.624 15.438 1.00 62.25 97 VAL A CA 1
ATOM 738 C C . VAL A 1 97 ? 0.262 2.583 14.244 1.00 62.25 97 VAL A C 1
ATOM 740 O O . VAL A 1 97 ? 1.318 3.141 13.931 1.00 62.25 97 VAL A O 1
ATOM 743 N N . PRO A 1 98 ? -0.891 2.839 13.594 1.00 68.31 98 PRO A N 1
ATOM 744 C CA . PRO A 1 98 ? -0.948 3.788 12.494 1.00 68.31 98 PRO A CA 1
ATOM 745 C C . PRO A 1 98 ? -0.531 5.182 12.963 1.00 68.31 98 PRO A C 1
ATOM 747 O O . PRO A 1 98 ? -1.027 5.692 13.971 1.00 68.31 98 PRO A O 1
ATOM 750 N N . CYS A 1 99 ? 0.372 5.829 12.227 1.00 68.25 99 CYS A N 1
ATOM 751 C CA . CYS A 1 99 ? 0.932 7.123 12.623 1.00 68.25 99 CYS A CA 1
ATOM 752 C C . CYS A 1 99 ? -0.133 8.231 12.743 1.00 68.25 99 CYS A C 1
ATOM 754 O O . CYS A 1 99 ? 0.030 9.161 13.532 1.00 68.25 99 CYS A O 1
ATOM 756 N N . HIS A 1 100 ? -1.260 8.119 12.030 1.00 74.19 100 HIS A N 1
ATOM 757 C CA . HIS A 1 100 ? -2.399 9.038 12.148 1.00 74.19 100 HIS A CA 1
ATOM 758 C C . HIS A 1 100 ? -3.238 8.840 13.418 1.00 74.19 100 HIS A C 1
ATOM 760 O O . HIS A 1 100 ? -3.995 9.743 13.765 1.00 74.19 100 HIS A O 1
ATOM 766 N N . ARG A 1 101 ? -3.074 7.733 14.154 1.00 69.94 101 ARG A N 1
ATOM 767 C CA . ARG A 1 101 ? -3.686 7.541 15.483 1.00 69.94 101 ARG A CA 1
ATOM 768 C C . ARG A 1 101 ? -2.869 8.149 16.619 1.00 69.94 101 ARG A C 1
ATOM 770 O O . ARG A 1 101 ? -3.371 8.265 17.733 1.00 69.94 101 ARG A O 1
ATOM 777 N N . VAL A 1 102 ? -1.631 8.571 16.358 1.00 73.25 102 VAL A N 1
ATOM 778 C CA . VAL A 1 102 ? -0.809 9.250 17.364 1.00 73.25 102 VAL A CA 1
ATOM 779 C C . VAL A 1 102 ? -1.357 10.665 17.587 1.00 73.25 102 VAL A C 1
ATOM 781 O O . VAL A 1 102 ? -1.311 11.531 16.703 1.00 73.25 102 VAL A O 1
ATOM 784 N N . THR A 1 103 ? -1.906 10.906 18.775 1.00 67.81 103 THR A N 1
ATOM 785 C CA . THR A 1 103 ? -2.379 12.219 19.236 1.00 67.81 103 THR A CA 1
ATOM 786 C C . THR A 1 103 ? -1.307 12.928 20.059 1.00 67.81 103 THR A C 1
ATOM 788 O O . THR A 1 103 ? -0.387 12.301 20.582 1.00 67.81 103 THR A O 1
ATOM 791 N N . ALA A 1 104 ? -1.412 14.251 20.186 1.00 68.81 104 ALA A N 1
ATOM 792 C CA . ALA A 1 104 ? -0.576 14.992 21.125 1.00 68.81 104 ALA A CA 1
ATOM 793 C C . ALA A 1 104 ? -0.887 14.561 22.573 1.00 68.81 104 ALA A C 1
ATOM 795 O O . ALA A 1 104 ? -1.975 14.059 22.856 1.00 68.81 104 ALA A O 1
ATOM 796 N N . ALA A 1 105 ? 0.044 14.794 23.504 1.00 67.50 105 ALA A N 1
ATOM 797 C CA . ALA A 1 105 ? -0.085 14.376 24.908 1.00 67.50 105 ALA A CA 1
ATOM 798 C C . ALA A 1 105 ? -1.337 14.928 25.628 1.00 67.50 105 ALA A C 1
ATOM 800 O O . ALA A 1 105 ? -1.771 14.369 26.627 1.00 67.50 105 ALA A O 1
ATOM 801 N N . ASN A 1 106 ? -1.936 16.006 25.114 1.00 66.25 106 ASN A N 1
ATOM 802 C CA . ASN A 1 106 ? -3.178 16.605 25.615 1.00 66.25 106 ASN A CA 1
ATOM 803 C C . ASN A 1 106 ? -4.445 16.097 24.896 1.00 66.25 106 ASN A C 1
ATOM 805 O O . ASN A 1 106 ? -5.489 16.740 24.974 1.00 66.25 106 ASN A O 1
ATOM 809 N N . GLY A 1 107 ? -4.345 15.007 24.133 1.00 64.12 107 GLY A N 1
ATOM 810 C CA . GLY A 1 107 ? -5.451 14.431 23.366 1.00 64.12 107 GLY A CA 1
ATOM 811 C C . GLY A 1 107 ? -5.817 15.196 22.090 1.00 64.12 107 GLY A C 1
ATOM 812 O O . GLY A 1 107 ? -6.668 14.728 21.340 1.00 64.12 107 GLY A O 1
ATOM 813 N N . LYS A 1 108 ? -5.179 16.339 21.793 1.00 69.19 108 LYS A N 1
ATOM 814 C CA . LYS A 1 108 ? -5.434 17.094 20.556 1.00 69.19 108 LYS A CA 1
ATOM 815 C C . LYS A 1 108 ? -4.826 16.404 19.336 1.00 69.19 108 LYS A C 1
ATOM 817 O O . LYS A 1 108 ? -3.876 15.618 19.434 1.00 69.19 108 LYS A O 1
ATOM 822 N N . LEU A 1 109 ? -5.333 16.758 18.156 1.00 67.50 109 LEU A N 1
ATOM 823 C CA . LEU A 1 109 ? -4.745 16.340 16.891 1.00 67.50 109 LEU A CA 1
ATOM 824 C C . LEU A 1 109 ? -3.313 16.894 16.773 1.00 67.50 109 LEU A C 1
ATOM 826 O O . LEU A 1 109 ? -3.103 18.094 16.634 1.00 67.50 109 LEU A O 1
ATOM 830 N N . GLY A 1 110 ? -2.310 16.017 16.853 1.00 70.31 110 GLY A N 1
ATOM 831 C CA . GLY A 1 110 ? -0.926 16.375 16.525 1.00 70.31 110 GLY A CA 1
ATOM 832 C C . GLY A 1 110 ? -0.726 16.535 15.014 1.00 70.31 110 GLY A C 1
ATOM 833 O O . GLY A 1 110 ? -1.564 16.077 14.231 1.00 70.31 110 GLY A O 1
ATOM 834 N N . GLY A 1 111 ? 0.407 17.113 14.606 1.00 71.44 111 GLY A N 1
ATOM 835 C CA . GLY A 1 111 ? 0.784 17.229 13.195 1.00 71.44 111 GLY A CA 1
ATOM 836 C C . GLY A 1 111 ? 0.815 15.880 12.465 1.00 71.44 111 GLY A C 1
ATOM 837 O O . GLY A 1 111 ? 0.958 14.819 13.078 1.00 71.44 111 GLY A O 1
ATOM 838 N N . PHE A 1 112 ? 0.668 15.922 11.142 1.00 77.31 112 PHE A N 1
ATOM 839 C CA . PHE A 1 112 ? 0.798 14.758 10.270 1.00 77.31 112 PHE A CA 1
ATOM 840 C C . PHE A 1 112 ? 1.760 15.106 9.147 1.00 77.31 112 PHE A C 1
ATOM 842 O O . PHE A 1 112 ? 1.517 16.049 8.400 1.00 77.31 112 PHE A O 1
ATOM 849 N N . THR A 1 113 ? 2.876 14.390 9.073 1.00 71.50 113 THR A N 1
ATOM 850 C CA . THR A 1 113 ? 3.963 14.689 8.132 1.00 71.50 113 THR A CA 1
ATOM 851 C C . THR A 1 113 ? 3.768 14.037 6.767 1.00 71.50 113 THR A C 1
ATOM 853 O O . THR A 1 113 ? 4.508 14.352 5.838 1.00 71.50 113 THR A O 1
ATOM 856 N N . ALA A 1 114 ? 2.779 13.148 6.617 1.00 70.69 114 ALA A N 1
ATOM 857 C CA . ALA A 1 114 ? 2.436 12.593 5.315 1.00 70.69 114 ALA A CA 1
ATOM 858 C C . ALA A 1 114 ? 1.858 13.677 4.390 1.00 70.69 114 ALA A C 1
ATOM 860 O O . ALA A 1 114 ? 1.321 14.696 4.841 1.00 70.69 114 ALA A O 1
ATOM 861 N N . ARG A 1 115 ? 1.955 13.439 3.077 1.00 70.00 115 ARG A N 1
ATOM 862 C CA . ARG A 1 115 ? 1.387 14.323 2.053 1.00 70.00 115 ARG A CA 1
ATOM 863 C C . ARG A 1 115 ? -0.098 14.575 2.342 1.00 70.00 115 ARG A C 1
ATOM 865 O O . ARG A 1 115 ? -0.815 13.661 2.729 1.00 70.00 115 ARG A O 1
ATOM 872 N N . GLY A 1 116 ? -0.524 15.832 2.213 1.00 71.81 116 GLY A N 1
ATOM 873 C CA . GLY A 1 116 ? -1.878 16.268 2.569 1.00 71.81 116 GLY A CA 1
ATOM 874 C C . GLY A 1 116 ? -2.091 16.575 4.061 1.00 71.81 116 GLY A C 1
ATOM 875 O O . GLY A 1 116 ? -3.184 16.993 4.444 1.00 71.81 116 GLY A O 1
ATOM 876 N N . GLY A 1 117 ? -1.063 16.425 4.904 1.00 80.25 117 GLY A N 1
ATOM 877 C CA . GLY A 1 117 ? -1.007 16.989 6.253 1.00 80.25 117 GLY A CA 1
ATOM 878 C C . GLY A 1 117 ? -2.177 16.597 7.161 1.00 80.25 117 GLY A C 1
ATOM 879 O O . GLY A 1 117 ? -2.734 15.502 7.072 1.00 80.25 117 GLY A O 1
ATOM 880 N N . ALA A 1 118 ? -2.580 17.507 8.051 1.00 80.25 118 ALA A N 1
ATOM 881 C CA . ALA A 1 118 ? -3.656 17.259 9.016 1.00 80.25 118 ALA A CA 1
ATOM 882 C C . ALA A 1 118 ? -4.996 16.856 8.362 1.00 80.25 118 ALA A C 1
ATOM 884 O O . ALA A 1 118 ? -5.746 16.082 8.949 1.00 80.25 118 ALA A O 1
ATOM 885 N N . GLN A 1 119 ? -5.274 17.307 7.132 1.00 76.38 119 GLN A N 1
ATOM 886 C CA . GLN A 1 119 ? -6.494 16.943 6.401 1.00 76.38 119 GLN A CA 1
ATOM 887 C C . GLN A 1 119 ? -6.533 15.455 6.043 1.00 76.38 119 GLN A C 1
ATOM 889 O O . GLN A 1 119 ? -7.565 14.802 6.181 1.00 76.38 119 GLN A O 1
ATOM 894 N N . THR A 1 120 ? -5.392 14.887 5.649 1.00 79.38 120 THR A N 1
ATOM 895 C CA . THR A 1 120 ? -5.293 13.443 5.385 1.00 79.38 120 THR A CA 1
ATOM 896 C C . THR A 1 120 ? -5.480 12.645 6.671 1.00 79.38 120 THR A C 1
ATOM 898 O O . THR A 1 120 ? -6.223 11.668 6.687 1.00 79.38 120 THR A O 1
ATOM 901 N N . LYS A 1 121 ? -4.898 13.113 7.783 1.00 79.88 121 LYS A N 1
ATOM 902 C CA . LYS A 1 121 ? -5.097 12.513 9.110 1.00 79.88 121 LYS A CA 1
ATOM 903 C C . LYS A 1 121 ? -6.572 12.480 9.518 1.00 79.88 121 LYS A C 1
ATOM 905 O O . LYS A 1 121 ? -7.036 11.452 9.998 1.00 79.88 121 LYS A O 1
ATOM 910 N N . LEU A 1 122 ? -7.311 13.570 9.301 1.00 79.38 122 LEU A N 1
ATOM 911 C CA . LEU A 1 122 ? -8.742 13.647 9.615 1.00 79.38 122 LEU A CA 1
ATOM 912 C C . LEU A 1 122 ? -9.577 12.675 8.777 1.00 79.38 122 LEU A C 1
ATOM 914 O O . LEU A 1 122 ? -10.405 11.964 9.338 1.00 79.38 122 LEU A O 1
ATOM 918 N N . LYS A 1 123 ? -9.329 12.592 7.463 1.00 79.31 123 LYS A N 1
ATOM 919 C CA . LYS A 1 123 ? -10.021 11.631 6.587 1.00 79.31 123 LYS A CA 1
ATOM 920 C C . LYS A 1 123 ? -9.786 10.186 7.032 1.00 79.31 123 LYS A C 1
ATOM 922 O O . LYS A 1 123 ? -10.737 9.418 7.119 1.00 79.31 123 LYS A O 1
ATOM 927 N N . LEU A 1 124 ? -8.541 9.839 7.367 1.00 79.00 124 LEU A N 1
ATOM 928 C CA . LEU A 1 124 ? -8.190 8.501 7.855 1.00 79.00 124 LEU A CA 1
ATOM 929 C C . LEU A 1 124 ? -8.874 8.178 9.191 1.00 79.00 124 LEU A C 1
ATOM 931 O O . LEU A 1 124 ? -9.447 7.105 9.336 1.00 79.00 124 LEU A O 1
ATOM 935 N N . LEU A 1 125 ? -8.877 9.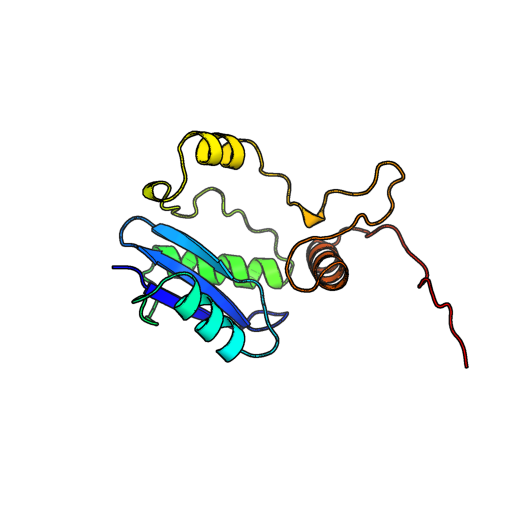112 10.150 1.00 79.69 125 LEU A N 1
ATOM 936 C CA . LEU A 1 125 ? -9.573 8.922 11.430 1.00 79.69 125 LEU A CA 1
ATOM 937 C C . LEU A 1 125 ? -11.092 8.775 11.250 1.00 79.69 125 LEU A C 1
ATOM 939 O O . LEU A 1 125 ? -11.705 7.953 11.928 1.00 79.69 125 LEU A O 1
ATOM 943 N N . ALA A 1 126 ? -11.687 9.525 10.318 1.00 79.62 126 ALA A N 1
ATOM 944 C CA . ALA A 1 126 ? -13.113 9.439 10.014 1.00 79.62 126 ALA A CA 1
ATOM 945 C C . ALA A 1 126 ? -13.504 8.071 9.428 1.00 79.62 126 ALA A C 1
ATOM 947 O O . ALA A 1 126 ? -14.491 7.490 9.874 1.00 79.62 126 ALA A O 1
ATOM 948 N N . ILE A 1 127 ? -12.709 7.530 8.494 1.00 77.56 127 ILE A N 1
ATOM 949 C CA . ILE A 1 127 ? -12.907 6.180 7.928 1.00 77.56 127 ILE A CA 1
ATOM 950 C C . ILE A 1 127 ? -12.878 5.112 9.028 1.00 77.56 127 ILE A C 1
ATOM 952 O O . ILE A 1 127 ? -13.661 4.169 9.012 1.00 77.56 127 ILE A O 1
ATOM 956 N N . GLU A 1 128 ? -12.002 5.277 10.017 1.00 75.88 128 GLU A N 1
ATOM 957 C CA . GLU A 1 128 ? -11.859 4.335 11.128 1.00 75.88 128 GLU A CA 1
ATOM 958 C C . GLU A 1 128 ? -12.947 4.470 12.208 1.00 75.88 128 GLU A C 1
ATOM 960 O O . GLU A 1 128 ? -12.944 3.708 13.178 1.00 75.88 128 GLU A O 1
ATOM 965 N N . GLY A 1 129 ? -13.848 5.453 12.089 1.00 70.94 129 GLY A N 1
ATOM 966 C CA . GLY A 1 129 ? -14.814 5.789 13.136 1.00 70.94 129 GLY A CA 1
ATOM 967 C C . GLY A 1 129 ? -14.155 6.297 14.424 1.00 70.94 129 GLY A C 1
ATOM 968 O O . GLY A 1 129 ? -14.768 6.263 15.493 1.00 70.94 129 GLY A O 1
ATOM 969 N N . ALA A 1 130 ? -12.900 6.749 14.351 1.00 67.62 130 ALA A N 1
ATOM 970 C CA . ALA A 1 130 ? -12.202 7.328 15.483 1.00 67.62 130 ALA A CA 1
ATOM 971 C C . ALA A 1 130 ? -12.731 8.748 15.724 1.00 67.62 130 ALA A C 1
ATOM 973 O O . ALA A 1 130 ? -12.743 9.585 14.820 1.00 67.62 130 ALA A O 1
ATOM 974 N N . GLN A 1 131 ? -13.134 9.047 16.960 1.00 56.91 131 GLN A N 1
ATOM 975 C CA . GLN A 1 131 ? -13.423 10.418 17.372 1.00 56.91 131 GLN A CA 1
ATOM 976 C C . GLN A 1 131 ? -12.104 11.198 17.379 1.00 56.91 131 GLN A C 1
ATOM 978 O O . GLN A 1 131 ? -11.381 11.215 18.374 1.00 56.91 131 GLN A O 1
ATOM 983 N N . ALA A 1 132 ? -11.761 11.824 16.251 1.00 54.78 132 ALA A N 1
ATOM 984 C CA . ALA A 1 132 ? -10.754 12.871 16.242 1.00 54.78 132 ALA A CA 1
ATOM 985 C C . ALA A 1 132 ? -11.216 13.912 17.266 1.00 54.78 132 ALA A C 1
ATOM 987 O O . ALA A 1 132 ? -12.318 14.444 17.133 1.00 54.78 132 ALA A O 1
ATOM 988 N N . ALA A 1 133 ? -10.430 14.126 18.327 1.00 50.5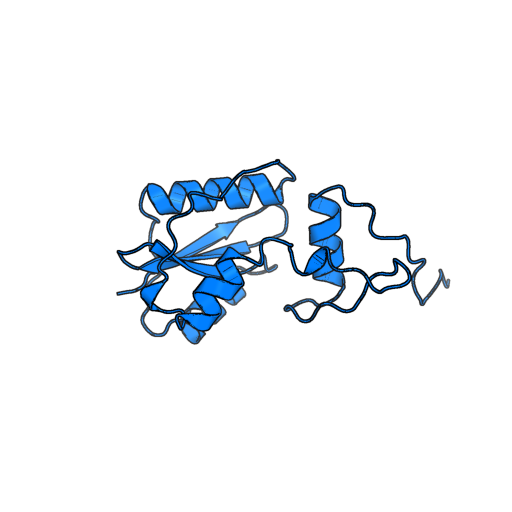6 133 ALA A N 1
ATOM 989 C CA . ALA A 1 133 ? -10.779 15.073 19.377 1.00 50.56 133 ALA A CA 1
ATOM 990 C C . ALA A 1 133 ? -11.194 16.393 18.723 1.00 50.56 133 ALA A C 1
ATOM 992 O O . ALA A 1 133 ? -10.406 16.982 17.978 1.00 50.56 133 ALA A O 1
ATOM 993 N N . ALA A 1 134 ? -12.454 16.777 18.944 1.00 43.06 134 ALA A N 1
ATOM 994 C CA . ALA A 1 134 ? -13.086 17.913 18.302 1.00 43.06 134 ALA A CA 1
ATOM 995 C C . ALA A 1 134 ? -12.177 19.137 18.425 1.00 43.06 134 ALA A C 1
ATOM 997 O O . ALA A 1 134 ? -11.921 19.629 19.524 1.00 43.06 134 ALA A O 1
ATOM 998 N N . GLN A 1 135 ? -11.668 19.611 17.294 1.00 45.00 135 GLN A N 1
ATOM 999 C CA . GLN A 1 135 ? -11.181 20.968 17.201 1.00 45.00 135 GLN A CA 1
ATOM 1000 C C . GLN A 1 135 ? -12.238 21.729 16.414 1.00 45.00 135 GLN A C 1
ATOM 1002 O O . GLN A 1 135 ? -12.396 21.512 15.215 1.00 45.00 135 GLN A O 1
ATOM 1007 N N . THR A 1 136 ? -12.959 22.600 17.119 1.00 37.81 136 THR A N 1
ATOM 1008 C CA . THR A 1 136 ? -13.500 23.824 16.532 1.00 37.81 136 THR A CA 1
ATOM 1009 C C . THR A 1 136 ? -12.371 24.440 15.722 1.00 37.81 136 THR A C 1
ATOM 1011 O O . THR A 1 136 ? -11.265 24.614 16.246 1.00 37.81 136 THR A O 1
ATOM 1014 N N . ASP A 1 137 ? -12.612 24.634 14.433 1.00 39.75 137 ASP A N 1
ATOM 1015 C CA . ASP A 1 137 ? -11.730 25.367 13.539 1.00 39.75 137 ASP A CA 1
ATOM 1016 C C . ASP A 1 137 ? -11.018 26.526 14.255 1.00 39.75 137 ASP A C 1
ATOM 1018 O O . ASP A 1 137 ? -11.571 27.275 15.058 1.00 39.75 137 ASP A O 1
ATOM 1022 N N . LEU A 1 138 ? -9.720 26.675 13.981 1.00 43.97 138 LEU A N 1
ATOM 1023 C CA . LEU A 1 138 ? -8.956 27.816 14.496 1.00 43.97 138 LEU A CA 1
ATOM 1024 C C . LEU A 1 138 ? -9.475 29.153 13.920 1.00 43.97 138 LEU A C 1
ATOM 1026 O O . LEU A 1 138 ? -9.107 30.221 14.401 1.00 43.97 138 LEU A O 1
ATOM 1030 N N . PHE A 1 139 ? -10.321 29.069 12.894 1.00 44.44 139 PHE A N 1
ATOM 1031 C CA . PHE A 1 139 ? -11.093 30.153 12.316 1.00 44.44 139 PHE A CA 1
ATOM 1032 C C . PHE A 1 139 ? -12.566 29.789 12.461 1.00 44.44 139 PHE A C 1
ATOM 1034 O O . PHE A 1 139 ? -13.167 29.311 11.507 1.00 44.44 139 PHE A O 1
ATOM 1041 N N . GLY A 1 140 ? -13.103 29.962 13.669 1.00 35.06 140 GLY A N 1
ATOM 1042 C CA . GLY A 1 140 ? -14.544 29.925 13.896 1.00 35.06 140 GLY A CA 1
ATOM 1043 C C . GLY A 1 140 ? -15.289 30.732 12.840 1.00 35.06 140 GLY A C 1
ATOM 1044 O O . GLY A 1 140 ? -14.788 31.775 12.410 1.00 35.06 140 GLY A O 1
ATOM 1045 N N . ASP A 1 141 ? -16.458 30.222 12.446 1.00 49.19 141 ASP A N 1
ATOM 1046 C CA . ASP A 1 141 ? -17.489 30.896 11.654 1.00 49.19 141 ASP A CA 1
ATOM 1047 C C . ASP A 1 141 ? -17.302 32.418 11.601 1.00 49.19 141 ASP A C 1
ATOM 1049 O O . ASP A 1 141 ? -17.407 33.123 12.607 1.00 49.19 141 ASP A O 1
ATOM 1053 N N . SER A 1 142 ? -17.021 32.938 10.412 1.00 35.31 142 SER A N 1
ATOM 1054 C CA . SER A 1 142 ? -17.101 34.369 10.132 1.00 35.31 142 SER A CA 1
ATOM 1055 C C . SER A 1 142 ? -17.738 34.557 8.760 1.00 35.31 142 SER A C 1
ATOM 1057 O O . SER A 1 142 ? -17.073 34.467 7.726 1.00 35.31 142 SER A O 1
ATOM 1059 N N . LEU A 1 143 ? -19.059 34.763 8.791 1.00 34.66 143 LEU A N 1
ATOM 1060 C CA . LEU A 1 143 ? -19.694 35.808 7.988 1.00 34.66 143 LEU A CA 1
ATOM 1061 C C . LEU A 1 143 ? -19.152 37.173 8.427 1.00 34.66 143 LEU A C 1
ATOM 1063 O O . LEU A 1 143 ? -18.921 37.336 9.647 1.00 34.66 143 LEU A O 1
#